Protein AF-A0A667G526-F1 (afdb_monomer_lite)

pLDDT: mean 78.69, std 16.88, range [42.84, 98.19]

Foldseek 3Di:
DPPPDPDDPPDDDDDDDDPVSVVVVVVVVVVVVVVVVVVVVVVVVVVVVVVVVVVVVVVVVVVVVVVVVVVVVVVVVVVVVVCCVVCPPPDQDPVNVVVVVVVVVVVCVVPPPPDPVVVVVVVVVVVVVVVVVVVVVVVVVVVVVVVVVVVVVVPVPD

Radius of gyration: 37.28 Å; chains: 1; bounding box: 82×63×85 Å

Organism: Lynx canadensis (NCBI:txid61383)

InterPro domains:
  IPR024864 Nucleoporin Nup54/Nup57/Nup44 [PTHR13000] (10-117)
  IPR025712 Nucleoporin Nup54, alpha-helical domain [PF13874] (10-117)

Secondary structure (DSSP, 8-state):
--TT-S-TTT-------HHHHHHHHHHHHHHHHHHHHHHHHHHHHHHHHHHHHHHHHHHHHHHHHHHHHHHHHHHHHHHHHHHHHHHTTSPPPHHHHHHHHHHHHHHHHHHSSSSHHHHHHHHHHHHHHHHHHHHHHHHHHHHHHHHHHHHHHTTS--

Sequence (158 aa):
MKINQLDFFRLIPVPMVGFKELLRRLKVQDQMTKQHQTRLDIISEDISELQKNQTTTMAKIAQYKRKLMDLSHRTLQVLIKQEIQRKSGYAIQADEEQLRVQLDTIQCELNAPTQFKVGIYRTIVLEFVSLQKEELCILAFIKYFVLFNQNFFFKVDS

Structure (mmCIF, N/CA/C/O backbone):
data_AF-A0A667G526-F1
#
_entry.id   AF-A0A667G526-F1
#
loop_
_atom_site.group_PDB
_atom_site.id
_atom_site.type_symbol
_atom_site.label_atom_id
_atom_site.label_alt_id
_atom_site.label_comp_id
_atom_site.label_asym_id
_atom_site.label_entity_id
_atom_site.label_seq_id
_atom_site.pdbx_PDB_ins_code
_atom_site.Cartn_x
_atom_site.Cartn_y
_atom_site.Cartn_z
_atom_site.occupancy
_atom_site.B_iso_or_equiv
_atom_site.auth_seq_id
_atom_site.auth_comp_id
_atom_site.auth_asym_id
_atom_site.auth_atom_id
_atom_site.pdbx_PDB_model_num
ATOM 1 N N . MET A 1 1 ? 53.596 1.822 -20.331 1.00 45.41 1 MET A N 1
ATOM 2 C CA . MET A 1 1 ? 52.205 1.920 -19.827 1.00 45.41 1 MET A CA 1
ATOM 3 C C . MET A 1 1 ? 51.398 2.777 -20.794 1.00 45.41 1 MET A C 1
ATOM 5 O O . MET A 1 1 ? 51.901 3.819 -21.190 1.00 45.41 1 MET A O 1
ATOM 9 N N . LYS A 1 2 ? 50.205 2.350 -21.235 1.00 56.19 2 LYS A N 1
ATOM 10 C CA . LYS A 1 2 ? 49.316 3.201 -22.051 1.00 56.19 2 LYS A CA 1
ATOM 11 C C . LYS A 1 2 ? 48.638 4.208 -21.114 1.00 56.19 2 LYS A C 1
ATOM 13 O O . LYS A 1 2 ? 47.724 3.843 -20.389 1.00 56.19 2 LYS A O 1
ATOM 18 N N . ILE A 1 3 ? 49.142 5.442 -21.113 1.00 60.69 3 ILE A N 1
ATOM 19 C CA . ILE A 1 3 ? 48.834 6.512 -20.142 1.00 60.69 3 ILE A CA 1
ATOM 20 C C . ILE A 1 3 ? 47.381 7.039 -20.243 1.00 60.69 3 ILE A C 1
ATOM 22 O O . ILE A 1 3 ? 46.904 7.680 -19.319 1.00 60.69 3 ILE A O 1
ATOM 26 N N . ASN A 1 4 ? 46.630 6.692 -21.295 1.00 64.44 4 ASN A N 1
ATOM 27 C CA . ASN A 1 4 ? 45.294 7.253 -21.569 1.00 64.44 4 ASN A CA 1
ATOM 28 C C . ASN A 1 4 ? 44.130 6.258 -21.375 1.00 64.44 4 ASN A C 1
ATOM 30 O O . ASN A 1 4 ? 43.055 6.446 -21.943 1.00 64.44 4 ASN A O 1
ATOM 34 N N . GLN A 1 5 ? 44.336 5.159 -20.646 1.00 69.06 5 GLN A N 1
ATOM 35 C CA . GLN A 1 5 ? 43.271 4.192 -20.370 1.00 69.06 5 GLN A CA 1
ATOM 36 C C . GLN A 1 5 ? 42.506 4.598 -19.101 1.00 69.06 5 GLN A C 1
ATOM 38 O O . GLN A 1 5 ? 43.080 4.610 -18.019 1.00 69.06 5 GLN A O 1
ATOM 43 N N . LEU A 1 6 ? 41.217 4.928 -19.251 1.00 74.19 6 LEU A N 1
ATOM 44 C CA . LEU A 1 6 ? 40.369 5.439 -18.164 1.00 74.19 6 LEU A CA 1
ATOM 45 C C . LEU A 1 6 ? 39.969 4.359 -17.137 1.00 74.19 6 LEU A C 1
ATOM 47 O O . LEU A 1 6 ? 39.876 4.674 -15.960 1.00 74.19 6 LEU A O 1
ATOM 51 N N . ASP A 1 7 ? 39.809 3.092 -17.554 1.00 75.50 7 ASP A N 1
ATOM 52 C CA . ASP A 1 7 ? 39.455 1.966 -16.670 1.00 75.50 7 ASP A CA 1
ATOM 53 C C . ASP A 1 7 ? 40.276 0.702 -16.984 1.00 75.50 7 ASP A C 1
ATOM 55 O O . ASP A 1 7 ? 40.191 0.142 -18.080 1.00 75.50 7 ASP A O 1
ATOM 59 N N . PHE A 1 8 ? 41.051 0.202 -16.016 1.00 74.06 8 PHE A N 1
ATOM 60 C CA . PHE A 1 8 ? 41.940 -0.962 -16.201 1.00 74.06 8 PHE A CA 1
ATOM 61 C C . PHE A 1 8 ? 41.292 -2.319 -15.894 1.00 74.06 8 PHE A C 1
ATOM 63 O O . PHE A 1 8 ? 41.771 -3.344 -16.366 1.00 74.06 8 PHE A O 1
ATOM 70 N N . PHE A 1 9 ? 40.190 -2.336 -15.139 1.00 76.75 9 PHE A N 1
ATOM 71 C CA . PHE A 1 9 ? 39.522 -3.579 -14.727 1.00 76.75 9 PHE A CA 1
ATOM 72 C C . PHE A 1 9 ? 38.411 -4.031 -15.676 1.00 76.75 9 PHE A C 1
ATOM 74 O O . PHE A 1 9 ? 38.021 -5.194 -15.656 1.00 76.75 9 PHE A O 1
ATOM 81 N N . ARG A 1 10 ? 37.875 -3.115 -16.490 1.00 82.69 10 ARG A N 1
ATOM 82 C CA . ARG A 1 10 ? 36.709 -3.376 -17.354 1.00 82.69 10 ARG A CA 1
ATOM 83 C C . ARG A 1 10 ? 37.015 -3.233 -18.839 1.00 82.69 10 ARG A C 1
ATOM 85 O O . ARG A 1 10 ? 36.216 -3.676 -19.658 1.00 82.69 10 ARG A O 1
ATOM 92 N N . LEU A 1 11 ? 38.145 -2.619 -19.194 1.00 82.69 11 LEU A N 1
ATOM 93 C CA . LEU A 1 11 ? 38.509 -2.336 -20.578 1.00 82.69 11 LEU A CA 1
ATOM 94 C C . LEU A 1 11 ? 39.892 -2.896 -20.899 1.00 82.69 11 LEU A C 1
ATOM 96 O O . LEU A 1 11 ? 40.804 -2.874 -20.076 1.00 82.69 11 LEU A O 1
ATOM 100 N N . ILE A 1 12 ? 40.050 -3.349 -22.139 1.00 84.56 12 ILE A N 1
ATOM 101 C CA . ILE A 1 12 ? 41.342 -3.694 -22.731 1.00 84.56 12 ILE A CA 1
ATOM 102 C C . ILE A 1 12 ? 41.561 -2.842 -23.985 1.00 84.56 12 ILE A C 1
ATOM 104 O O . ILE A 1 12 ? 40.605 -2.551 -24.712 1.00 84.56 12 ILE A O 1
ATOM 108 N N . PRO A 1 13 ? 42.799 -2.406 -24.269 1.00 82.50 13 PRO A N 1
ATOM 109 C CA . PRO A 1 13 ? 43.062 -1.537 -25.404 1.00 82.50 13 PRO A CA 1
ATOM 110 C C . PRO A 1 13 ? 43.006 -2.328 -26.718 1.00 82.50 13 PRO A C 1
ATOM 112 O O . PRO A 1 13 ? 43.927 -3.078 -27.036 1.00 82.50 13 PRO A O 1
ATOM 115 N N . VAL A 1 14 ? 41.958 -2.104 -27.512 1.00 83.44 14 VAL A N 1
ATOM 116 C CA . VAL A 1 14 ? 41.784 -2.715 -28.841 1.00 83.44 14 VAL A CA 1
ATOM 117 C C . VAL A 1 14 ? 42.197 -1.721 -29.938 1.00 83.44 14 VAL A C 1
ATOM 119 O O . VAL A 1 14 ? 41.655 -0.607 -29.964 1.00 83.44 14 VAL A O 1
ATOM 122 N N . PRO A 1 15 ? 43.127 -2.079 -30.848 1.00 84.25 15 PRO A N 1
ATOM 123 C CA . PRO A 1 15 ? 43.578 -1.188 -31.915 1.00 84.25 15 PRO A CA 1
ATOM 124 C C . PRO A 1 15 ? 42.457 -0.887 -32.919 1.00 84.25 15 PRO A C 1
ATOM 126 O O . PRO A 1 15 ? 41.630 -1.742 -33.223 1.00 84.25 15 PRO A O 1
ATOM 129 N N . MET A 1 16 ? 42.448 0.341 -33.438 1.00 85.94 16 MET A N 1
ATOM 130 C CA . MET A 1 16 ? 41.530 0.810 -34.480 1.00 85.94 16 MET A CA 1
ATOM 131 C C . MET A 1 16 ? 42.339 1.230 -35.688 1.00 85.94 16 MET A C 1
ATOM 133 O O . MET A 1 16 ? 43.014 2.255 -35.634 1.00 85.94 16 MET A O 1
ATOM 137 N N . VAL A 1 17 ? 42.288 0.449 -36.763 1.00 90.25 17 VAL A N 1
ATOM 138 C CA . VAL A 1 17 ? 43.052 0.745 -37.978 1.00 90.25 17 VAL A CA 1
ATOM 139 C C . VAL A 1 17 ? 42.087 0.967 -39.138 1.00 90.25 17 VAL A C 1
ATOM 141 O O . VAL A 1 17 ? 41.371 0.059 -39.555 1.00 90.25 17 VAL A O 1
ATOM 144 N N . GLY A 1 18 ? 42.081 2.196 -39.656 1.00 92.12 18 GLY A N 1
ATOM 145 C CA . GLY A 1 18 ? 41.282 2.604 -40.812 1.00 92.12 18 GLY A CA 1
ATOM 146 C C . GLY A 1 18 ? 39.785 2.815 -40.541 1.00 92.12 18 GLY A C 1
ATOM 147 O O . GLY A 1 18 ? 39.240 2.477 -39.489 1.00 92.12 18 GLY A O 1
ATOM 148 N N . PHE A 1 19 ? 39.093 3.373 -41.540 1.00 92.62 19 PHE A N 1
ATOM 149 C CA . PHE A 1 19 ? 37.669 3.726 -41.454 1.00 92.62 19 PHE A CA 1
ATOM 150 C C . PHE A 1 19 ? 36.730 2.517 -41.361 1.00 92.62 19 PHE A C 1
ATOM 152 O O . PHE A 1 19 ? 35.647 2.621 -40.790 1.00 92.62 19 PHE A O 1
ATOM 159 N N . LYS A 1 20 ? 37.142 1.352 -41.878 1.00 91.81 20 LYS A N 1
ATOM 160 C CA . LYS A 1 20 ? 36.343 0.118 -41.822 1.00 91.81 20 LYS A CA 1
ATOM 161 C C . LYS A 1 20 ? 36.101 -0.339 -40.380 1.00 91.81 20 LYS A C 1
ATOM 163 O O . LYS A 1 20 ? 34.975 -0.698 -40.040 1.00 91.81 20 LYS A O 1
ATOM 168 N N . GLU A 1 21 ? 37.126 -0.289 -39.530 1.00 90.56 21 GLU A N 1
ATOM 169 C CA . GLU A 1 21 ? 36.996 -0.685 -38.123 1.00 90.56 21 GLU A CA 1
ATOM 170 C C . GLU A 1 21 ? 36.226 0.370 -37.311 1.00 90.56 21 GLU A C 1
ATOM 172 O O . GLU A 1 21 ? 35.435 0.025 -36.432 1.00 90.56 21 GLU A O 1
ATOM 177 N N . LEU A 1 22 ? 36.357 1.656 -37.669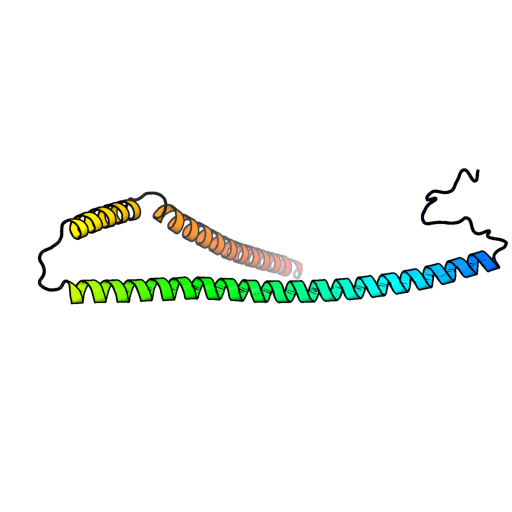 1.00 92.69 22 LEU A N 1
ATOM 178 C CA . LEU A 1 22 ? 35.530 2.731 -37.107 1.00 92.69 22 LEU A CA 1
ATOM 179 C C . LEU A 1 22 ? 34.044 2.530 -37.409 1.00 92.69 22 LEU A C 1
ATOM 181 O O . LEU A 1 22 ? 33.223 2.557 -36.493 1.00 92.69 22 LEU A O 1
ATOM 185 N N . LEU A 1 23 ? 33.707 2.237 -38.667 1.00 93.88 23 LEU A N 1
ATOM 186 C CA . LEU A 1 23 ? 32.338 1.926 -39.070 1.00 93.88 23 LEU A CA 1
ATOM 187 C C . LEU A 1 23 ? 31.804 0.679 -38.349 1.00 93.88 23 LEU A C 1
ATOM 189 O O . LEU A 1 23 ? 30.640 0.647 -37.953 1.00 93.88 23 LEU A O 1
ATOM 193 N N . ARG A 1 24 ? 32.646 -0.342 -38.141 1.00 93.50 24 ARG A N 1
ATOM 194 C CA . ARG A 1 24 ? 32.278 -1.535 -37.365 1.00 93.50 24 ARG A CA 1
ATOM 195 C C . ARG A 1 24 ? 31.935 -1.181 -35.917 1.00 93.50 24 ARG A C 1
ATOM 197 O O . ARG A 1 24 ? 30.896 -1.626 -35.436 1.00 93.50 24 ARG A O 1
ATOM 204 N N . ARG A 1 25 ? 32.752 -0.369 -35.232 1.00 94.19 25 ARG A N 1
ATOM 205 C CA . ARG A 1 25 ? 32.441 0.082 -33.863 1.00 94.19 25 ARG A CA 1
ATOM 206 C C . ARG A 1 25 ? 31.165 0.908 -33.802 1.00 94.19 25 ARG A C 1
ATOM 208 O O . ARG A 1 25 ? 30.375 0.678 -32.897 1.00 94.19 25 ARG A O 1
ATOM 215 N N . LEU A 1 26 ? 30.938 1.796 -34.770 1.00 95.12 26 LEU A N 1
ATOM 216 C CA . LEU A 1 26 ? 29.714 2.594 -34.829 1.00 95.12 26 LEU A CA 1
ATOM 217 C C . LEU A 1 26 ? 28.466 1.702 -34.935 1.00 95.12 26 LEU A C 1
ATOM 219 O O . LEU A 1 26 ? 27.499 1.915 -34.215 1.00 95.12 26 LEU A O 1
ATOM 223 N N . LYS A 1 27 ? 28.508 0.651 -35.767 1.00 95.31 27 LYS A N 1
ATOM 224 C CA . LYS A 1 27 ? 27.410 -0.328 -35.873 1.00 95.31 27 LYS A CA 1
ATOM 225 C C . LYS A 1 27 ? 27.171 -1.091 -34.570 1.00 95.31 27 LYS A C 1
ATOM 227 O O . LYS A 1 27 ? 26.024 -1.290 -34.186 1.00 95.31 27 LYS A O 1
ATOM 232 N N . VAL A 1 28 ? 28.239 -1.509 -33.887 1.00 95.19 28 VAL A N 1
ATOM 233 C CA . VAL A 1 28 ? 28.126 -2.179 -32.581 1.00 95.19 28 VAL A CA 1
ATOM 234 C C . VAL A 1 28 ? 27.545 -1.227 -31.537 1.00 95.19 28 VAL A C 1
ATOM 236 O O . VAL A 1 28 ? 26.671 -1.627 -30.779 1.00 95.19 28 VAL A O 1
ATOM 239 N N . GLN A 1 29 ? 27.977 0.035 -31.515 1.00 96.69 29 GLN A N 1
ATOM 240 C CA . GLN A 1 29 ?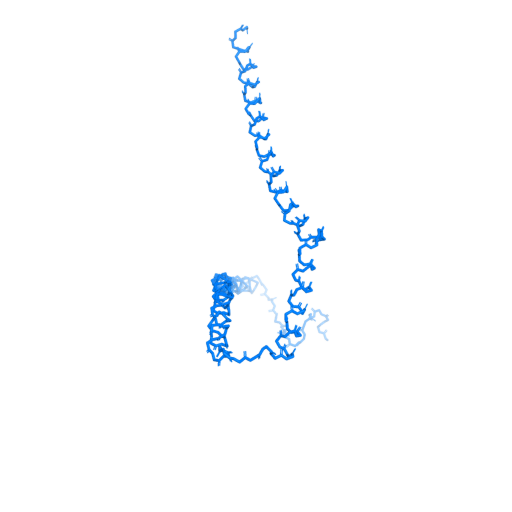 27.425 1.049 -30.616 1.00 96.69 29 GLN A CA 1
ATOM 241 C C . GLN A 1 29 ? 25.937 1.290 -30.882 1.00 96.69 29 GLN A C 1
ATOM 243 O O . GLN A 1 29 ? 25.162 1.265 -29.936 1.00 96.69 29 GLN A O 1
ATOM 248 N N . ASP A 1 30 ? 25.521 1.434 -32.142 1.00 96.94 30 ASP A N 1
ATOM 249 C CA . ASP A 1 30 ? 24.104 1.579 -32.504 1.00 96.94 30 ASP A CA 1
ATOM 250 C C . ASP A 1 30 ? 23.268 0.371 -32.046 1.00 96.94 30 ASP A C 1
ATOM 252 O O . ASP A 1 30 ? 22.205 0.527 -31.445 1.00 96.94 30 ASP A O 1
ATOM 256 N N . GLN A 1 31 ? 23.779 -0.848 -32.247 1.00 97.38 31 GLN A N 1
ATOM 257 C CA . GLN A 1 31 ? 23.125 -2.064 -31.764 1.00 97.38 31 GLN A CA 1
ATOM 258 C C . GLN A 1 31 ? 23.006 -2.088 -30.232 1.00 97.38 31 GLN A C 1
ATOM 260 O O . GLN A 1 31 ? 21.941 -2.417 -29.709 1.00 97.38 31 GLN A O 1
ATOM 265 N N . MET A 1 32 ? 24.073 -1.731 -29.513 1.00 95.56 32 MET A N 1
ATOM 266 C CA . MET A 1 32 ? 24.069 -1.679 -28.048 1.00 95.56 32 MET A CA 1
ATOM 267 C C . MET A 1 32 ? 23.109 -0.607 -27.527 1.00 95.56 32 MET A C 1
ATOM 269 O O . MET A 1 32 ? 22.347 -0.874 -26.602 1.00 95.56 32 MET A O 1
ATOM 273 N N . THR A 1 33 ? 23.075 0.573 -28.147 1.00 97.31 33 THR A N 1
ATOM 274 C CA . THR A 1 33 ? 22.134 1.643 -27.792 1.00 97.31 33 THR A CA 1
ATOM 275 C C . THR A 1 33 ? 20.688 1.195 -27.987 1.00 97.31 33 THR A C 1
ATOM 277 O O . THR A 1 33 ? 19.867 1.417 -27.101 1.00 97.31 33 THR A O 1
ATOM 280 N N . LYS A 1 34 ? 20.375 0.488 -29.080 1.00 97.25 34 LYS A N 1
ATOM 281 C CA . LYS A 1 34 ? 19.038 -0.093 -29.295 1.00 97.25 34 LYS A CA 1
ATOM 282 C C . LYS A 1 34 ? 18.668 -1.101 -28.209 1.00 97.25 34 LYS A C 1
ATOM 284 O O . LYS A 1 34 ? 17.570 -1.035 -27.671 1.00 97.25 34 LYS A O 1
ATOM 289 N N . GLN A 1 35 ? 19.589 -1.994 -27.842 1.00 97.44 35 GLN A N 1
ATOM 290 C CA . GLN A 1 35 ? 19.356 -2.950 -26.754 1.00 97.44 35 GLN A CA 1
ATOM 291 C C . GLN A 1 35 ? 19.145 -2.251 -25.408 1.00 97.44 35 GLN A C 1
ATOM 293 O O . GLN A 1 35 ? 18.251 -2.631 -24.653 1.00 97.44 35 GLN A O 1
ATOM 298 N N . HIS A 1 36 ? 19.943 -1.226 -25.102 1.00 97.81 36 HIS A N 1
ATOM 299 C CA . HIS A 1 36 ? 19.769 -0.434 -23.889 1.00 97.81 36 HIS A CA 1
ATOM 300 C C . HIS A 1 36 ? 18.424 0.292 -23.873 1.00 97.81 36 HIS A C 1
ATOM 302 O O . HIS A 1 36 ? 17.753 0.247 -22.846 1.00 97.81 36 HIS A O 1
ATOM 308 N N . GLN A 1 37 ? 17.987 0.859 -25.001 1.00 97.44 37 GLN A N 1
ATOM 309 C CA . GLN A 1 37 ? 16.669 1.483 -25.110 1.00 97.44 37 GLN A CA 1
ATOM 310 C C . GLN A 1 37 ? 15.551 0.482 -24.810 1.00 97.44 37 GLN A C 1
ATOM 312 O O . GLN A 1 37 ? 14.741 0.734 -23.928 1.00 97.44 37 GLN A O 1
ATOM 317 N N . THR A 1 38 ? 15.573 -0.705 -25.425 1.00 97.56 38 THR A N 1
ATOM 318 C CA . THR A 1 38 ? 14.569 -1.746 -25.145 1.00 97.56 38 THR A CA 1
ATOM 319 C C . THR A 1 38 ? 14.534 -2.142 -23.667 1.00 97.56 38 THR A C 1
ATOM 321 O O . THR A 1 38 ? 13.469 -2.397 -23.113 1.00 97.56 38 THR A O 1
ATOM 324 N N . ARG A 1 39 ? 15.691 -2.197 -22.994 1.00 97.56 39 ARG A N 1
ATOM 325 C CA . ARG A 1 39 ? 15.742 -2.501 -21.555 1.00 97.56 39 ARG A CA 1
ATOM 326 C C . ARG A 1 39 ? 15.155 -1.372 -20.711 1.00 97.56 39 ARG A C 1
ATOM 328 O O . ARG A 1 39 ? 14.488 -1.667 -19.726 1.00 97.56 39 ARG A O 1
ATOM 335 N N . LEU A 1 40 ? 15.386 -0.116 -21.092 1.00 98.12 40 LEU A N 1
ATOM 336 C CA . LEU A 1 40 ? 14.768 1.037 -20.438 1.00 98.12 40 LEU A CA 1
ATOM 337 C C . LEU A 1 40 ? 13.249 1.042 -20.628 1.00 98.12 40 LEU A C 1
ATOM 339 O O . LEU A 1 40 ? 12.538 1.315 -19.667 1.00 98.12 40 LEU A O 1
ATOM 343 N N . ASP A 1 41 ? 12.761 0.674 -21.812 1.00 98.00 41 ASP A N 1
ATOM 344 C CA . ASP A 1 41 ? 11.324 0.598 -22.091 1.00 98.00 41 ASP A CA 1
ATOM 345 C C . ASP A 1 41 ? 10.641 -0.459 -21.205 1.00 98.00 41 ASP A C 1
ATOM 347 O O . ASP A 1 41 ? 9.609 -0.179 -20.602 1.00 98.00 41 ASP A O 1
ATOM 351 N N . ILE A 1 42 ? 11.259 -1.637 -21.037 1.00 97.69 42 ILE A N 1
ATOM 352 C CA . ILE A 1 42 ? 10.763 -2.686 -20.125 1.00 97.69 42 ILE A CA 1
ATOM 353 C C . ILE A 1 42 ? 10.710 -2.173 -18.680 1.00 97.69 42 ILE A C 1
ATOM 355 O O . ILE A 1 42 ? 9.691 -2.308 -18.014 1.00 97.69 42 ILE A O 1
ATOM 359 N N . ILE A 1 43 ? 11.789 -1.542 -18.202 1.00 98.19 43 ILE A N 1
ATOM 360 C CA . ILE A 1 43 ? 11.831 -0.986 -16.840 1.00 98.19 43 ILE A CA 1
ATOM 361 C C . ILE A 1 43 ? 10.754 0.093 -16.660 1.00 98.19 43 ILE A C 1
ATOM 363 O O . ILE A 1 43 ? 10.142 0.186 -15.599 1.00 98.19 43 ILE A O 1
ATOM 367 N N . SER A 1 44 ? 10.515 0.913 -17.683 1.00 98.19 44 SER A N 1
ATOM 368 C CA . SER A 1 44 ? 9.476 1.942 -17.654 1.00 98.19 44 SER A CA 1
ATOM 369 C C . SER A 1 44 ? 8.072 1.337 -17.564 1.00 98.19 44 SER A C 1
ATOM 371 O O . SER A 1 44 ? 7.228 1.865 -16.835 1.00 98.19 44 SER A O 1
ATOM 373 N N . GLU A 1 45 ? 7.819 0.234 -18.268 1.00 98.19 45 GLU A N 1
ATOM 374 C CA . GLU A 1 45 ? 6.554 -0.502 -18.180 1.00 98.19 45 GLU A CA 1
ATOM 375 C C . GLU A 1 45 ? 6.359 -1.092 -16.776 1.00 98.19 45 GLU A C 1
ATOM 377 O O . GLU A 1 45 ? 5.331 -0.842 -16.146 1.00 98.19 45 GLU A O 1
ATOM 382 N N . ASP A 1 46 ? 7.383 -1.754 -16.226 1.00 98.19 46 ASP A N 1
ATOM 383 C CA . ASP A 1 46 ? 7.345 -2.324 -14.872 1.00 98.19 46 ASP A CA 1
ATOM 384 C C . ASP A 1 46 ? 7.064 -1.244 -13.810 1.00 98.19 46 ASP A C 1
ATOM 386 O O . ASP A 1 46 ? 6.269 -1.443 -12.886 1.00 98.19 46 ASP A O 1
ATOM 390 N N . ILE A 1 47 ? 7.686 -0.064 -13.940 1.00 98.06 47 ILE A N 1
ATOM 391 C CA . ILE A 1 47 ? 7.426 1.083 -13.055 1.00 98.06 47 ILE A CA 1
ATOM 392 C C . ILE A 1 47 ? 5.972 1.551 -13.184 1.00 98.06 47 ILE A C 1
ATOM 394 O O . ILE A 1 47 ? 5.333 1.845 -12.170 1.00 98.06 47 ILE A O 1
ATOM 398 N N . SER A 1 48 ? 5.437 1.612 -14.402 1.00 97.75 48 SER A N 1
ATOM 399 C CA . SER A 1 48 ? 4.056 2.041 -14.655 1.00 97.75 48 SER A CA 1
ATOM 400 C C . SER A 1 48 ? 3.048 1.061 -14.045 1.00 97.75 48 SER A C 1
ATOM 402 O O . SER A 1 48 ? 2.084 1.473 -13.388 1.00 97.75 48 SER A O 1
ATOM 404 N N . GLU A 1 49 ? 3.299 -0.242 -14.176 1.00 97.94 49 GLU A N 1
ATOM 405 C CA . GLU A 1 49 ? 2.489 -1.278 -13.539 1.00 97.94 49 GLU A CA 1
ATOM 406 C C . GLU A 1 49 ? 2.561 -1.184 -12.006 1.00 97.94 49 GLU A C 1
ATOM 408 O O . GLU A 1 49 ? 1.530 -1.206 -11.320 1.00 97.94 49 GLU A O 1
ATOM 413 N N . LEU A 1 50 ? 3.764 -1.006 -11.453 1.00 98.12 50 LEU A N 1
ATOM 414 C CA . LEU A 1 50 ? 3.968 -0.851 -10.016 1.00 98.12 50 LEU A CA 1
ATOM 415 C C . LEU A 1 50 ? 3.202 0.360 -9.464 1.00 98.12 50 LEU A C 1
ATOM 417 O O . LEU A 1 50 ? 2.534 0.249 -8.433 1.00 98.12 50 LEU A O 1
ATOM 421 N N . GLN A 1 51 ? 3.235 1.497 -10.162 1.00 97.69 51 GLN A N 1
ATOM 422 C CA . GLN A 1 51 ? 2.492 2.700 -9.779 1.00 97.69 51 GLN A CA 1
ATOM 423 C C . GLN A 1 51 ? 0.977 2.453 -9.762 1.00 97.69 51 GLN A C 1
ATOM 425 O O . GLN A 1 51 ? 0.302 2.795 -8.787 1.00 97.69 51 GLN A O 1
ATOM 430 N N . LYS A 1 52 ? 0.434 1.781 -10.784 1.00 97.12 52 LYS A N 1
ATOM 431 C CA . LYS A 1 52 ? -0.989 1.399 -10.832 1.00 97.12 52 LYS A CA 1
ATOM 432 C C . LYS A 1 52 ? -1.379 0.487 -9.661 1.00 97.12 52 LYS A C 1
ATOM 434 O O . LYS A 1 52 ? -2.426 0.674 -9.021 1.00 97.12 52 LYS A O 1
ATOM 439 N N . ASN A 1 53 ? -0.530 -0.488 -9.350 1.00 97.75 53 ASN A N 1
ATOM 440 C CA . ASN A 1 53 ? -0.731 -1.409 -8.234 1.00 97.75 53 ASN A CA 1
ATOM 441 C C . ASN A 1 53 ? -0.657 -0.687 -6.881 1.00 97.75 53 ASN A C 1
ATOM 443 O O . ASN A 1 53 ? -1.453 -0.976 -5.978 1.00 97.75 53 ASN A O 1
ATOM 447 N N . GLN A 1 54 ? 0.230 0.300 -6.750 1.00 97.56 54 GLN A N 1
ATOM 448 C CA . GLN A 1 54 ? 0.333 1.146 -5.566 1.00 97.56 54 GLN A CA 1
ATOM 449 C C . GLN A 1 54 ? -0.957 1.937 -5.335 1.00 97.56 54 GLN A C 1
ATOM 451 O O . GLN A 1 54 ? -1.507 1.876 -4.233 1.00 97.56 54 GLN A O 1
ATOM 456 N N . THR A 1 55 ? -1.499 2.610 -6.355 1.00 95.50 55 THR A N 1
ATOM 457 C CA . THR A 1 55 ? -2.764 3.356 -6.233 1.00 95.50 55 THR A CA 1
ATOM 458 C C . THR A 1 55 ? -3.910 2.447 -5.783 1.00 95.50 55 THR A C 1
ATOM 460 O O . THR A 1 55 ? -4.657 2.779 -4.859 1.00 95.50 55 THR A O 1
ATOM 463 N N . THR A 1 56 ? -4.008 1.253 -6.373 1.00 96.88 56 THR A N 1
ATOM 464 C CA . THR A 1 56 ? -5.020 0.252 -6.001 1.00 96.88 56 THR A CA 1
ATOM 465 C C . THR A 1 56 ? -4.859 -0.202 -4.548 1.00 96.88 56 THR A C 1
ATOM 467 O O . THR A 1 56 ? -5.833 -0.301 -3.797 1.00 96.88 56 THR A O 1
ATOM 470 N N . THR A 1 57 ? -3.623 -0.458 -4.121 1.00 96.94 57 THR A N 1
ATOM 471 C CA . THR A 1 57 ? -3.316 -0.886 -2.752 1.00 96.94 57 THR A CA 1
ATOM 472 C C . THR A 1 57 ? -3.621 0.216 -1.741 1.00 96.94 57 THR A C 1
ATOM 474 O O . THR A 1 57 ? -4.209 -0.058 -0.696 1.00 96.94 57 THR A O 1
ATOM 477 N N . MET A 1 58 ? -3.323 1.475 -2.064 1.00 97.50 58 MET A N 1
ATOM 478 C CA . MET A 1 58 ? -3.666 2.621 -1.219 1.00 97.50 58 MET A CA 1
ATOM 479 C C . MET A 1 58 ? -5.179 2.757 -1.016 1.00 97.50 58 MET A C 1
ATOM 481 O O . MET A 1 58 ? -5.630 2.966 0.114 1.00 97.50 58 MET A O 1
ATOM 485 N N . ALA A 1 59 ? -5.975 2.569 -2.073 1.00 96.56 59 ALA A N 1
ATOM 486 C CA . ALA A 1 59 ? -7.433 2.570 -1.967 1.00 96.56 59 ALA A CA 1
ATOM 487 C C . ALA A 1 59 ? -7.942 1.447 -1.044 1.00 96.56 59 ALA A C 1
ATOM 489 O O . ALA A 1 59 ? -8.779 1.694 -0.169 1.00 96.56 59 ALA A O 1
ATOM 490 N N . LYS A 1 60 ? -7.382 0.233 -1.169 1.00 97.88 60 LYS A N 1
ATOM 491 C CA . LYS A 1 60 ? -7.699 -0.901 -0.283 1.00 97.88 60 LYS A CA 1
ATOM 492 C C . LYS A 1 60 ? -7.330 -0.615 1.173 1.00 97.88 60 LYS A C 1
ATOM 494 O O . LYS A 1 60 ? -8.133 -0.875 2.064 1.00 97.88 60 LYS A O 1
ATOM 499 N N . ILE A 1 61 ? -6.164 -0.021 1.433 1.00 98.00 61 ILE A N 1
ATOM 500 C CA . ILE A 1 61 ? -5.755 0.377 2.790 1.00 98.00 61 ILE A CA 1
ATOM 501 C C . ILE A 1 61 ? -6.767 1.356 3.393 1.00 98.00 61 ILE A C 1
ATOM 503 O O . ILE A 1 61 ? -7.188 1.180 4.537 1.00 98.00 61 ILE A O 1
ATOM 507 N N . ALA A 1 62 ? -7.193 2.370 2.636 1.00 96.25 62 ALA A N 1
ATOM 508 C CA . ALA A 1 62 ? -8.188 3.328 3.110 1.00 96.25 62 ALA A CA 1
ATOM 509 C C . ALA A 1 62 ? -9.533 2.649 3.425 1.00 96.25 62 ALA A C 1
ATOM 511 O O . ALA A 1 62 ? -10.149 2.941 4.452 1.00 96.25 62 ALA A O 1
ATOM 512 N N . GLN A 1 63 ? -9.968 1.706 2.585 1.00 97.69 63 GLN A N 1
ATOM 513 C CA . GLN A 1 63 ? -11.170 0.910 2.831 1.00 97.69 63 GLN A CA 1
ATOM 514 C C . GLN A 1 63 ? -11.047 0.065 4.107 1.00 97.69 63 GLN A C 1
ATOM 516 O O . GLN A 1 63 ? -11.961 0.078 4.932 1.00 97.69 63 GLN A O 1
ATOM 521 N N . TYR A 1 64 ? -9.920 -0.624 4.308 1.00 97.88 64 TYR A N 1
ATOM 522 C CA . TYR A 1 64 ? -9.696 -1.438 5.503 1.00 97.88 64 TYR A CA 1
ATOM 523 C C . TYR A 1 64 ? -9.639 -0.601 6.778 1.00 97.88 64 TYR A C 1
ATOM 525 O O . TYR A 1 64 ? -10.224 -1.002 7.780 1.00 97.88 64 TYR A O 1
ATOM 533 N N . LYS A 1 65 ? -9.036 0.593 6.742 1.00 97.50 65 LYS A N 1
ATOM 534 C CA . LYS A 1 65 ? -9.057 1.524 7.881 1.00 97.50 65 LYS A CA 1
ATOM 535 C C . LYS A 1 65 ? -10.483 1.937 8.254 1.00 97.50 65 LYS A C 1
ATOM 537 O O . LYS A 1 65 ? -10.847 1.864 9.424 1.00 97.50 65 LYS A O 1
ATOM 542 N N . ARG A 1 66 ? -11.317 2.293 7.267 1.00 96.44 66 ARG A N 1
ATOM 543 C CA . ARG A 1 66 ? -12.739 2.606 7.509 1.00 96.44 66 ARG A CA 1
ATOM 544 C C . ARG A 1 66 ? -13.484 1.408 8.094 1.00 96.44 66 ARG A C 1
ATOM 546 O O . ARG A 1 66 ? -14.230 1.560 9.057 1.00 96.44 66 ARG A O 1
ATOM 553 N N . LYS A 1 67 ? -13.260 0.209 7.544 1.00 97.62 67 LYS A N 1
ATOM 554 C C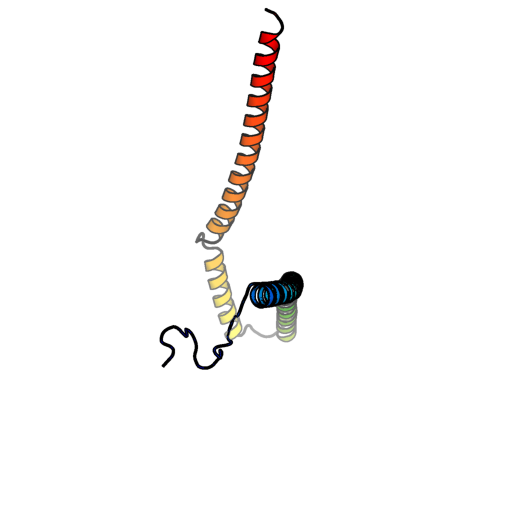A . LYS A 1 67 ? -13.928 -1.003 8.026 1.00 97.62 67 LYS A CA 1
ATOM 555 C C . LYS A 1 67 ? -13.499 -1.378 9.444 1.00 97.62 67 LYS A C 1
ATOM 557 O O . LYS A 1 67 ? -14.335 -1.806 10.230 1.00 97.62 67 LYS A O 1
ATOM 562 N N . LEU A 1 68 ? -12.226 -1.186 9.777 1.00 97.19 68 LEU A N 1
ATOM 563 C CA . LEU A 1 68 ? -11.705 -1.405 11.121 1.00 97.19 68 LEU A CA 1
ATOM 564 C C . LEU A 1 68 ? -12.376 -0.476 12.138 1.00 97.19 68 LEU A C 1
ATOM 566 O O . LEU A 1 68 ? -12.779 -0.943 13.198 1.00 97.19 68 LEU A O 1
ATOM 570 N N . MET A 1 69 ? -12.551 0.809 11.810 1.00 96.25 69 MET A N 1
ATOM 571 C CA . MET A 1 69 ? -13.258 1.756 12.682 1.00 96.25 69 MET A CA 1
ATOM 572 C C . MET A 1 69 ? -14.726 1.359 12.898 1.00 96.25 69 MET A C 1
ATOM 574 O O . MET A 1 69 ? -15.184 1.343 14.038 1.00 96.25 69 MET A O 1
ATOM 578 N N . ASP A 1 70 ? -15.438 0.975 11.831 1.00 95.88 70 ASP A N 1
ATOM 579 C CA . ASP A 1 70 ? -16.818 0.463 11.909 1.00 95.88 70 ASP A CA 1
ATOM 580 C C . ASP A 1 70 ? -16.917 -0.776 12.811 1.00 95.88 70 ASP A C 1
ATOM 582 O O . ASP A 1 70 ? -17.735 -0.835 13.729 1.00 95.88 70 ASP A O 1
ATOM 586 N N . LEU A 1 71 ? -16.047 -1.764 12.591 1.00 96.50 71 LEU A N 1
ATOM 587 C CA . LEU A 1 71 ? -16.036 -2.992 13.383 1.00 96.50 71 LEU A CA 1
ATOM 588 C C . LEU A 1 71 ? -15.645 -2.738 14.841 1.00 96.50 71 LEU A C 1
ATOM 590 O O . LEU A 1 71 ? -16.260 -3.323 15.730 1.00 96.50 71 LEU A O 1
ATOM 594 N N . SER A 1 72 ? -14.678 -1.855 15.094 1.00 95.38 72 SER A N 1
ATOM 595 C CA . SER A 1 72 ? -14.277 -1.451 16.446 1.00 95.38 72 SER A CA 1
ATOM 596 C C . SER A 1 72 ? -15.453 -0.823 17.193 1.00 95.38 72 SER A C 1
ATOM 598 O O . SER A 1 72 ? -15.805 -1.270 18.285 1.00 95.38 72 SER A O 1
ATOM 600 N N . HIS A 1 73 ? -16.154 0.121 16.555 1.00 92.88 73 HIS A N 1
ATOM 601 C CA . HIS A 1 73 ? -17.343 0.741 17.132 1.00 92.88 73 HIS A CA 1
ATOM 602 C C . HIS A 1 73 ? -18.449 -0.284 17.415 1.00 92.88 73 HIS A C 1
ATOM 604 O O . HIS A 1 73 ? -18.997 -0.322 18.513 1.00 92.88 73 HIS A O 1
ATOM 610 N N . ARG A 1 74 ? -18.754 -1.167 16.457 1.00 95.06 74 ARG A N 1
ATOM 611 C CA . ARG A 1 74 ? -19.763 -2.224 16.636 1.00 95.06 74 ARG A CA 1
ATOM 612 C C . ARG A 1 74 ? -19.401 -3.192 17.758 1.00 95.06 74 ARG A C 1
ATOM 614 O O . ARG A 1 74 ? -20.277 -3.587 18.520 1.00 95.06 74 ARG A O 1
ATOM 621 N N . THR A 1 75 ? -18.129 -3.561 17.864 1.00 95.06 75 THR A N 1
ATOM 622 C CA . THR A 1 75 ? -17.633 -4.440 18.930 1.00 95.06 75 THR A CA 1
ATOM 623 C C . THR A 1 75 ? -17.806 -3.773 20.288 1.00 95.06 75 THR A C 1
ATOM 625 O O . THR A 1 75 ? -18.366 -4.383 21.194 1.00 95.06 75 THR A O 1
ATOM 628 N N . LEU A 1 76 ? -17.431 -2.497 20.406 1.00 89.62 76 LEU A N 1
ATOM 629 C CA . LEU A 1 76 ? -17.640 -1.719 21.624 1.00 89.62 76 LEU A CA 1
ATOM 630 C C . LEU A 1 76 ? -19.127 -1.649 22.012 1.00 89.62 76 LEU A C 1
ATOM 632 O O . LEU A 1 76 ? -19.465 -1.880 23.167 1.00 89.62 76 LEU A O 1
ATOM 636 N N . GLN A 1 77 ? -20.027 -1.412 21.052 1.00 89.81 77 GLN A N 1
ATOM 637 C CA . GLN A 1 77 ? -21.476 -1.399 21.298 1.00 89.81 77 GLN A CA 1
ATOM 638 C C . GLN A 1 77 ? -21.996 -2.738 21.838 1.00 89.81 77 GLN A C 1
ATOM 640 O O . GLN A 1 77 ? -22.846 -2.762 22.728 1.00 89.81 77 GLN A O 1
ATOM 645 N N . VAL A 1 78 ? -21.501 -3.859 21.305 1.00 92.31 78 VAL A N 1
ATOM 646 C CA . VAL A 1 78 ? -21.865 -5.196 21.796 1.00 92.31 78 VAL A CA 1
ATOM 647 C C . VAL A 1 78 ? -21.349 -5.407 23.218 1.00 92.31 78 VAL A C 1
ATOM 649 O O . VAL A 1 78 ? -22.120 -5.848 24.066 1.00 92.31 78 VAL A O 1
ATOM 652 N N . LEU A 1 79 ? -20.097 -5.032 23.500 1.00 80.38 79 LEU A N 1
ATOM 653 C CA . LEU A 1 79 ? -19.510 -5.131 24.839 1.00 80.38 79 LEU A CA 1
ATOM 654 C C . LEU A 1 79 ? -20.287 -4.302 25.869 1.00 80.38 79 LEU A C 1
ATOM 656 O O . LEU A 1 79 ? -20.614 -4.817 26.932 1.00 80.38 79 LEU A O 1
ATOM 660 N N . ILE A 1 80 ? -20.653 -3.059 25.536 1.00 81.00 80 ILE A N 1
ATOM 661 C CA . ILE A 1 80 ? -21.464 -2.195 26.409 1.00 81.00 80 ILE A CA 1
ATOM 662 C C . ILE A 1 80 ? -22.808 -2.860 26.721 1.00 81.00 80 ILE A C 1
ATOM 664 O O . ILE A 1 80 ? -23.186 -2.981 27.885 1.00 81.00 80 ILE A O 1
ATOM 668 N N . LYS A 1 81 ? -23.527 -3.335 25.695 1.00 82.44 81 LYS A N 1
ATOM 669 C CA . LYS A 1 81 ? -24.818 -4.016 25.883 1.00 82.44 81 LYS A CA 1
ATOM 670 C C . LYS A 1 81 ? -24.680 -5.261 26.756 1.00 82.44 81 LYS A C 1
ATOM 672 O O . LYS A 1 81 ? -25.524 -5.491 27.617 1.00 82.44 81 LYS A O 1
ATOM 677 N N . GLN A 1 82 ? -23.622 -6.040 26.547 1.00 85.50 82 GLN A N 1
ATOM 678 C CA . GLN A 1 82 ? -23.352 -7.246 27.318 1.00 85.50 82 GLN A CA 1
ATOM 679 C C . GLN A 1 82 ? -23.022 -6.933 28.784 1.00 85.50 82 GLN A C 1
ATOM 681 O O . GLN A 1 82 ? -23.538 -7.611 29.669 1.00 85.50 82 GLN A O 1
ATOM 686 N N . GLU A 1 83 ? -22.208 -5.909 29.058 1.00 75.19 83 GLU A N 1
ATOM 687 C CA . GLU A 1 83 ? -21.905 -5.472 30.427 1.00 75.19 83 GLU A CA 1
ATOM 688 C C . GLU A 1 83 ? -23.162 -4.988 31.156 1.00 75.19 83 GLU A C 1
ATOM 690 O O . GLU A 1 83 ? -23.421 -5.441 32.269 1.00 75.19 83 GLU A O 1
ATOM 695 N N . ILE A 1 84 ? -23.996 -4.162 30.510 1.00 78.69 84 ILE A N 1
ATOM 696 C CA . ILE A 1 84 ? -25.263 -3.687 31.091 1.00 78.69 84 ILE A CA 1
ATOM 697 C C . ILE A 1 84 ? -26.192 -4.863 31.407 1.00 78.69 84 ILE A C 1
ATOM 699 O O . ILE A 1 84 ? -26.753 -4.931 32.498 1.00 78.69 84 ILE A O 1
ATOM 703 N N . GLN A 1 85 ? -26.353 -5.807 30.474 1.00 78.50 85 GLN A N 1
ATOM 704 C CA . GLN A 1 85 ? -27.207 -6.978 30.687 1.00 78.50 85 GLN A CA 1
ATOM 705 C C . GLN A 1 85 ? -26.696 -7.861 31.828 1.00 78.50 85 GLN A C 1
ATOM 707 O O . GLN A 1 85 ? -27.490 -8.312 32.650 1.00 78.50 85 GLN A O 1
ATOM 712 N N . ARG A 1 86 ? -25.380 -8.094 31.904 1.00 82.81 86 ARG A N 1
ATOM 713 C CA . ARG A 1 86 ? -24.775 -8.961 32.924 1.00 82.81 86 ARG A CA 1
ATOM 714 C C . ARG A 1 86 ? -24.773 -8.322 34.313 1.00 82.81 86 ARG A C 1
ATOM 716 O O . ARG A 1 86 ? -24.904 -9.042 35.297 1.00 82.81 86 ARG A O 1
ATOM 723 N N . LYS A 1 87 ? -24.614 -6.997 34.396 1.00 76.19 87 LYS A N 1
ATOM 724 C CA . LYS A 1 87 ? -24.583 -6.239 35.658 1.00 76.19 87 LYS A CA 1
ATOM 725 C C . LYS A 1 87 ? -25.938 -5.640 36.054 1.00 76.19 87 LYS A C 1
ATOM 727 O O . LYS A 1 87 ? -26.033 -4.966 37.078 1.00 76.19 87 LYS A O 1
ATOM 732 N N . SER A 1 88 ? -26.999 -5.908 35.295 1.00 72.44 88 SER A N 1
ATOM 733 C CA . SER A 1 88 ? -28.351 -5.475 35.648 1.00 72.44 88 SER A CA 1
ATOM 734 C C . SER A 1 88 ? -28.764 -6.053 37.006 1.00 72.44 88 SER A C 1
ATOM 736 O O . SER A 1 88 ? -28.692 -7.261 37.219 1.00 72.44 88 SER A O 1
ATOM 738 N N . GLY A 1 89 ? -29.168 -5.188 37.938 1.00 71.19 89 GLY A N 1
ATOM 739 C CA . GLY A 1 89 ? -29.572 -5.582 39.293 1.00 71.19 89 GLY A CA 1
ATOM 740 C C . GLY A 1 89 ? -28.436 -5.666 40.320 1.00 71.19 89 GLY A C 1
ATOM 741 O O . GLY A 1 89 ? -28.716 -5.897 41.494 1.00 71.19 89 GLY A O 1
ATOM 742 N N . TYR A 1 90 ? -27.181 -5.435 39.923 1.00 71.56 90 TYR A N 1
ATOM 743 C CA . TYR A 1 90 ? -26.079 -5.225 40.865 1.00 71.56 90 TYR A CA 1
ATOM 744 C C . TYR A 1 90 ? -25.994 -3.749 41.277 1.00 71.56 90 TYR A C 1
ATOM 746 O O . TYR A 1 90 ? -26.369 -2.855 40.519 1.00 71.56 90 TYR A O 1
ATOM 754 N N . ALA A 1 91 ? -25.500 -3.484 42.490 1.00 75.06 91 ALA A N 1
ATOM 755 C CA . ALA A 1 91 ? -25.190 -2.123 42.919 1.00 75.06 91 ALA A CA 1
ATOM 756 C C . ALA A 1 91 ?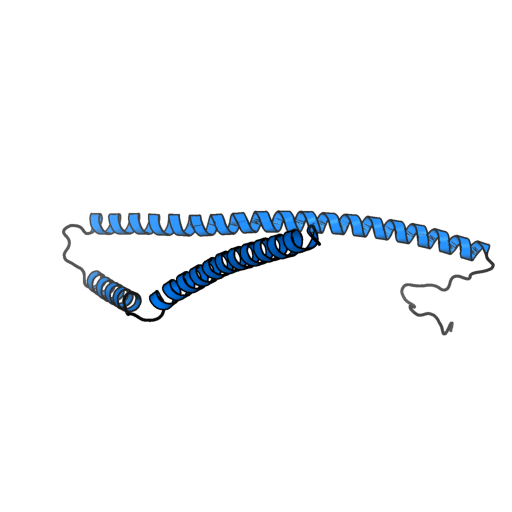 -24.016 -1.554 42.102 1.00 75.06 91 ALA A C 1
ATOM 758 O O . ALA A 1 91 ? -23.110 -2.301 41.722 1.00 75.06 91 ALA A O 1
ATOM 759 N N . ILE A 1 92 ? -24.028 -0.236 41.871 1.00 75.75 92 ILE A N 1
ATOM 760 C CA . ILE A 1 92 ? -22.960 0.477 41.155 1.00 75.75 92 ILE A CA 1
ATOM 761 C C . ILE A 1 92 ? -21.630 0.224 41.869 1.00 75.75 92 ILE A C 1
ATOM 763 O O . ILE A 1 92 ? -21.504 0.430 43.079 1.00 75.75 92 ILE A O 1
ATOM 767 N N . GLN A 1 93 ? -20.647 -0.259 41.112 1.00 77.31 93 GLN A N 1
ATOM 768 C CA . GLN A 1 93 ? -19.320 -0.590 41.627 1.00 77.31 93 GLN A CA 1
ATOM 769 C C . GLN A 1 93 ? -18.425 0.657 41.638 1.00 77.31 93 GLN A C 1
ATOM 771 O O . GLN A 1 93 ? -18.584 1.549 40.808 1.00 77.31 93 GLN A O 1
ATOM 776 N N . ALA A 1 94 ? -17.442 0.705 42.541 1.00 81.00 94 ALA A N 1
ATOM 777 C CA . ALA A 1 94 ? -16.499 1.827 42.621 1.00 81.00 94 ALA A CA 1
ATOM 778 C C . ALA A 1 94 ? -15.748 2.065 41.294 1.00 81.00 94 ALA A C 1
ATOM 780 O O . ALA A 1 94 ? -15.587 3.208 40.872 1.00 81.00 94 ALA A O 1
ATOM 781 N N . ASP A 1 95 ? -15.374 0.988 40.597 1.00 76.00 95 ASP A N 1
ATOM 782 C CA . ASP A 1 95 ? -14.703 1.056 39.293 1.00 76.00 95 ASP A CA 1
ATOM 783 C C . ASP A 1 95 ? -15.592 1.683 38.203 1.00 76.00 95 ASP A C 1
ATOM 785 O O . ASP A 1 95 ? -15.101 2.368 37.308 1.00 76.00 95 ASP A O 1
ATOM 789 N N . GLU A 1 96 ? -16.910 1.468 38.270 1.00 70.50 96 GLU A N 1
ATOM 790 C CA . GLU A 1 96 ? -17.875 2.038 37.323 1.00 70.50 96 GLU A CA 1
ATOM 791 C C . GLU A 1 96 ? -18.026 3.547 37.530 1.00 70.50 96 GLU A C 1
ATOM 793 O O . GLU A 1 96 ? -18.017 4.309 36.562 1.00 70.50 96 GLU A O 1
ATOM 798 N N . GLU A 1 97 ? -18.074 3.990 38.787 1.00 79.00 97 GLU A N 1
ATOM 799 C CA . GLU A 1 97 ? -18.095 5.417 39.113 1.00 79.00 97 GLU A CA 1
ATOM 800 C C . GLU A 1 97 ? -16.777 6.097 38.709 1.00 79.00 97 GLU A C 1
ATOM 802 O O . GLU A 1 97 ? -16.787 7.188 38.140 1.00 79.00 97 GLU A O 1
ATOM 807 N N . GLN A 1 98 ? -15.634 5.431 38.896 1.00 84.88 98 GLN A N 1
ATOM 808 C CA . GLN A 1 98 ? -14.348 5.943 38.421 1.00 84.88 98 GLN A CA 1
ATOM 809 C C . GLN A 1 98 ? -14.317 6.096 36.890 1.00 84.88 98 GLN A C 1
ATOM 811 O O . GLN A 1 98 ? -13.864 7.126 36.383 1.00 84.88 98 GLN A O 1
ATOM 816 N N . LEU A 1 99 ? -14.812 5.102 36.145 1.00 76.75 99 LEU A N 1
ATOM 817 C CA . LEU A 1 99 ? -14.915 5.169 34.682 1.00 76.75 99 LEU A CA 1
ATOM 818 C C . LEU A 1 99 ? -15.850 6.294 34.225 1.00 76.75 99 LEU A C 1
ATOM 820 O O . LEU A 1 99 ? -15.539 7.000 33.265 1.00 76.75 99 LEU A O 1
ATOM 824 N N . ARG A 1 100 ? -16.967 6.501 34.926 1.00 81.06 100 ARG A N 1
ATOM 825 C CA . ARG A 1 100 ? -17.894 7.604 34.660 1.00 81.06 100 ARG A CA 1
ATOM 826 C C . ARG A 1 100 ? -17.214 8.963 34.817 1.00 81.06 100 ARG A C 1
ATOM 828 O O . ARG A 1 100 ? -17.298 9.778 33.906 1.00 81.06 100 ARG A O 1
ATOM 835 N N . VAL A 1 101 ? -16.486 9.183 35.913 1.00 84.31 101 VAL A N 1
ATOM 836 C CA . VAL A 1 101 ? -15.756 10.443 36.150 1.00 84.31 101 VAL A CA 1
ATOM 837 C C . VAL A 1 101 ? -14.720 10.712 35.051 1.00 84.31 101 VAL A C 1
ATOM 839 O O . VAL A 1 101 ? -14.576 11.848 34.593 1.00 84.31 101 VAL A O 1
ATOM 842 N N . GLN A 1 102 ? -14.018 9.676 34.577 1.00 86.62 102 GLN A N 1
ATOM 843 C CA . GLN A 1 102 ? -13.072 9.803 33.461 1.00 86.62 102 GLN A CA 1
ATOM 844 C C . GLN A 1 102 ? -13.775 10.192 32.154 1.00 86.62 102 GLN A C 1
ATOM 846 O O . GLN A 1 102 ? -13.308 11.086 31.447 1.00 86.62 102 GLN A O 1
ATOM 851 N N . LEU A 1 103 ? -14.906 9.553 31.844 1.00 76.75 103 LEU A N 1
ATOM 852 C CA . LEU A 1 103 ? -15.704 9.877 30.661 1.00 76.75 103 LEU A CA 1
ATOM 853 C C . LEU A 1 103 ? -16.270 11.297 30.726 1.00 76.75 103 LEU A C 1
ATOM 855 O O . LEU A 1 103 ? -16.193 12.016 29.732 1.00 76.75 103 LEU A O 1
ATOM 859 N N . ASP A 1 104 ? -16.767 11.725 31.886 1.00 82.38 104 ASP A N 1
ATOM 860 C CA . ASP A 1 104 ? -17.277 13.081 32.097 1.00 82.38 104 ASP A CA 1
ATOM 861 C C . ASP A 1 104 ? -16.168 14.128 31.939 1.00 82.38 104 ASP A C 1
ATOM 863 O O . ASP A 1 104 ? -16.391 15.172 31.325 1.00 82.38 104 ASP A O 1
ATOM 867 N N . THR A 1 105 ? -14.949 13.833 32.402 1.00 87.00 105 THR A N 1
ATOM 868 C CA . THR A 1 105 ? -13.775 14.700 32.200 1.00 87.00 105 THR A CA 1
ATOM 869 C C . THR A 1 105 ? -13.461 14.862 30.712 1.00 87.00 105 THR A C 1
ATOM 871 O O . THR A 1 105 ? -13.410 15.986 30.214 1.00 87.00 105 THR A O 1
ATOM 874 N N . ILE A 1 106 ? -13.347 13.753 29.972 1.00 80.69 106 ILE A N 1
ATOM 875 C CA . ILE A 1 106 ? -13.083 13.770 28.523 1.00 80.69 106 ILE A CA 1
ATOM 876 C C . ILE A 1 106 ? -14.205 14.504 27.777 1.00 80.69 106 ILE A C 1
ATOM 878 O O . ILE A 1 106 ? -13.954 15.304 26.876 1.00 80.69 106 ILE A O 1
ATOM 882 N N . GLN A 1 107 ? -15.458 14.265 28.160 1.00 77.31 107 GLN A N 1
ATOM 883 C CA . GLN A 1 107 ? -16.618 14.916 27.562 1.00 77.31 107 GLN A CA 1
ATOM 884 C C . GLN A 1 107 ? -16.614 16.426 27.835 1.00 77.31 107 GLN A C 1
ATOM 886 O O . GLN A 1 107 ? -16.949 17.210 26.946 1.00 77.31 107 GLN A O 1
ATOM 891 N N . CYS A 1 108 ? -16.216 16.859 29.031 1.00 80.81 108 CYS A N 1
ATOM 892 C CA . CYS A 1 108 ? -16.053 18.273 29.357 1.00 80.81 108 CYS A CA 1
ATOM 893 C C . CYS A 1 108 ? -14.922 18.916 28.545 1.00 80.81 108 CYS A C 1
ATOM 895 O O . CYS A 1 108 ? -15.119 20.001 28.005 1.00 80.81 108 CYS A O 1
ATOM 897 N N . GLU A 1 109 ? -13.780 18.243 28.390 1.00 79.94 109 GLU A N 1
ATOM 898 C CA . GLU A 1 109 ? -12.656 18.712 27.567 1.00 79.94 109 GLU A CA 1
ATOM 899 C C . GLU A 1 109 ? -13.026 18.844 26.082 1.00 79.94 109 GLU A C 1
ATOM 901 O O . GLU A 1 109 ? -12.673 19.833 25.438 1.00 79.94 109 GLU A O 1
ATOM 906 N N . LEU A 1 110 ? -13.783 17.888 25.535 1.00 69.31 110 LEU A N 1
ATOM 907 C CA . LEU A 1 110 ? -14.274 17.938 24.153 1.00 69.31 110 LEU A CA 1
ATOM 908 C C . LEU A 1 110 ? -15.327 19.035 23.936 1.00 69.31 110 LEU A C 1
ATOM 910 O O . LEU A 1 110 ? -15.395 19.626 22.855 1.00 69.31 110 LEU A O 1
ATOM 914 N N . ASN A 1 111 ? -16.165 19.297 24.942 1.00 68.19 111 ASN A N 1
ATOM 915 C CA . ASN A 1 111 ? -17.213 20.318 24.874 1.00 68.19 111 ASN A CA 1
ATOM 916 C C . ASN A 1 111 ? -16.722 21.722 25.231 1.00 68.19 111 ASN A C 1
ATOM 918 O O . ASN A 1 111 ? -17.390 22.701 24.870 1.00 68.19 111 ASN A O 1
ATOM 922 N N . ALA A 1 112 ? -15.573 21.833 25.901 1.00 67.38 112 ALA A N 1
ATOM 923 C CA . ALA A 1 112 ? -14.914 23.102 26.132 1.00 67.38 112 ALA A CA 1
ATOM 924 C C . ALA A 1 112 ? -14.715 23.815 24.778 1.00 67.38 112 ALA A C 1
ATOM 926 O O . ALA A 1 112 ? -14.388 23.176 23.774 1.00 67.38 112 ALA A O 1
ATOM 927 N N . PRO A 1 113 ? -14.918 25.142 24.696 1.00 58.41 113 PRO A N 1
ATOM 928 C CA . PRO A 1 113 ? -14.786 25.920 23.458 1.00 58.41 113 PRO A CA 1
ATOM 929 C C . PRO A 1 113 ? -13.334 26.022 22.936 1.00 58.41 113 PRO A C 1
ATOM 931 O O . PRO A 1 113 ? -12.968 26.969 22.244 1.00 58.41 113 PRO A O 1
ATOM 934 N N . THR A 1 114 ? -12.486 25.047 23.243 1.00 59.78 114 THR A N 1
ATOM 935 C CA . THR A 1 114 ? -11.084 24.959 22.864 1.00 59.78 114 THR A CA 1
ATOM 936 C C . THR A 1 114 ? -10.905 24.163 21.571 1.00 59.78 114 THR A C 1
ATOM 938 O O . THR A 1 114 ? -11.204 22.978 21.492 1.00 59.78 114 THR A O 1
ATOM 941 N N . GLN A 1 115 ? -10.370 24.852 20.558 1.00 55.06 115 GLN A N 1
ATOM 942 C CA . GLN A 1 115 ? -9.673 24.371 19.349 1.00 55.06 115 GLN A CA 1
ATOM 943 C C . GLN A 1 115 ? -10.413 23.437 18.365 1.00 55.06 115 GLN A C 1
ATOM 945 O O . GLN A 1 115 ? -10.280 23.645 17.161 1.00 55.06 115 GLN A O 1
ATOM 950 N N . PHE A 1 116 ? -11.240 22.479 18.796 1.00 52.38 116 PHE A N 1
ATOM 951 C CA . PHE A 1 116 ? -11.933 21.547 17.890 1.00 52.38 116 PHE A CA 1
ATOM 952 C C . PHE A 1 116 ? -13.094 22.200 17.136 1.00 52.38 116 PHE A C 1
ATOM 954 O O . PHE A 1 116 ? -13.187 22.072 15.914 1.00 52.38 116 PHE A O 1
ATOM 961 N N . LYS A 1 117 ? -13.934 22.984 17.827 1.00 52.19 117 LYS A N 1
ATOM 962 C CA . LYS A 1 117 ? -14.971 23.794 17.164 1.00 52.19 117 LYS A CA 1
ATOM 963 C C . LYS A 1 117 ? -14.340 24.826 16.230 1.00 52.19 117 LYS A C 1
ATOM 965 O O . LYS A 1 117 ? -14.768 24.946 15.091 1.00 52.19 117 LYS A O 1
ATOM 970 N N . VAL A 1 118 ? -13.274 25.502 16.668 1.00 56.31 118 VAL A N 1
ATOM 971 C CA . VAL A 1 118 ? -12.522 26.469 15.846 1.00 56.31 118 VAL A CA 1
ATOM 972 C C . VAL A 1 118 ? -11.912 25.801 14.611 1.00 56.31 118 VAL A C 1
ATOM 974 O O . VAL A 1 118 ? -11.934 26.398 13.544 1.00 56.31 118 VAL A O 1
ATOM 977 N N . GLY A 1 119 ? -11.425 24.560 14.715 1.00 58.09 119 GLY A N 1
ATOM 978 C CA . GLY A 1 119 ? -10.919 23.779 13.585 1.00 58.09 119 GLY A CA 1
ATOM 979 C C . GLY A 1 119 ? -12.001 23.431 12.560 1.00 58.09 119 GLY A C 1
ATOM 980 O O . GLY A 1 119 ? -11.786 23.631 11.369 1.00 58.09 119 GLY A O 1
ATOM 981 N N . ILE A 1 120 ? -13.181 22.992 13.013 1.00 60.06 120 ILE A N 1
ATOM 982 C CA . ILE A 1 120 ? -14.332 22.723 12.134 1.00 60.06 120 ILE A CA 1
ATOM 983 C C . ILE A 1 120 ? -14.815 24.020 11.477 1.00 60.06 120 ILE A C 1
ATOM 985 O O . ILE A 1 120 ? -14.938 24.073 10.256 1.00 60.06 120 ILE A O 1
ATOM 989 N N . TYR A 1 121 ? -15.005 25.092 12.254 1.00 55.00 121 TYR A N 1
ATOM 990 C CA . TYR A 1 121 ? -15.365 26.401 11.708 1.00 55.00 121 TYR A CA 1
ATOM 991 C C . TYR A 1 121 ? -14.304 26.916 10.734 1.00 55.00 121 TYR A C 1
ATOM 993 O O . TYR A 1 121 ? -14.659 27.443 9.691 1.00 55.00 121 TYR A O 1
ATOM 1001 N N . ARG A 1 122 ? -13.008 26.720 11.006 1.00 59.66 122 ARG A N 1
ATOM 1002 C CA . ARG A 1 122 ? -11.922 27.126 10.104 1.00 59.66 122 ARG A CA 1
ATOM 1003 C C . ARG A 1 122 ? -11.967 26.364 8.785 1.00 59.66 122 ARG A C 1
ATOM 1005 O O . ARG A 1 122 ? -11.812 26.993 7.746 1.00 59.66 122 ARG A O 1
ATOM 1012 N N . THR A 1 123 ? -12.182 25.050 8.804 1.00 58.78 123 THR A N 1
ATOM 1013 C CA . THR A 1 123 ? -12.306 24.264 7.568 1.00 58.78 123 THR A CA 1
ATOM 1014 C C . THR A 1 123 ? -13.539 24.691 6.773 1.00 58.78 123 THR A C 1
ATOM 1016 O O . THR A 1 123 ? -13.407 24.982 5.589 1.00 58.78 123 THR A O 1
ATOM 1019 N N . ILE A 1 124 ? -14.694 24.847 7.431 1.00 69.81 124 ILE A N 1
ATOM 1020 C CA . ILE A 1 124 ? -15.933 25.312 6.785 1.00 69.81 124 ILE A CA 1
ATOM 1021 C C . ILE A 1 124 ? -15.758 26.725 6.208 1.00 69.81 124 ILE A C 1
ATOM 1023 O O . ILE A 1 124 ? -16.158 26.980 5.079 1.00 69.81 124 ILE A O 1
ATOM 1027 N N . VAL A 1 125 ? -15.124 27.649 6.937 1.00 65.56 125 VAL A N 1
ATOM 1028 C CA . VAL A 1 125 ? -14.873 29.023 6.467 1.00 65.56 125 VAL A CA 1
ATOM 1029 C C . VAL A 1 125 ? -13.901 29.041 5.287 1.00 65.56 125 VAL A C 1
ATOM 1031 O O . VAL A 1 125 ? -14.119 29.793 4.343 1.00 65.56 125 VAL A O 1
ATOM 1034 N N .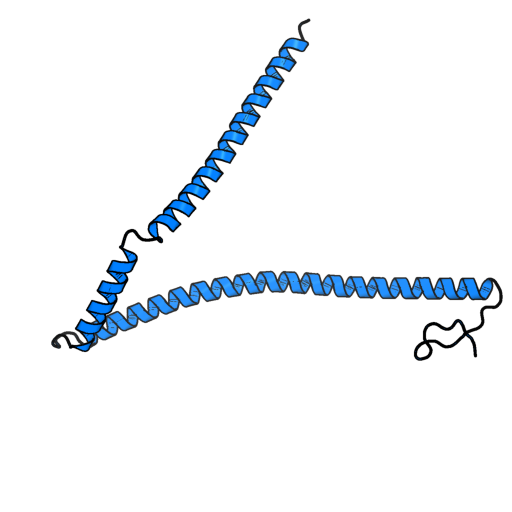 LEU A 1 126 ? -12.846 28.220 5.292 1.00 67.56 126 LEU A N 1
ATOM 1035 C CA . LEU A 1 126 ? -11.918 28.128 4.158 1.00 67.56 126 LEU A CA 1
ATOM 1036 C C . LEU A 1 126 ? -12.590 27.545 2.908 1.00 67.56 126 LEU A C 1
ATOM 1038 O O . LEU A 1 126 ? -12.337 28.024 1.802 1.00 67.56 126 LEU A O 1
ATOM 1042 N N . GLU A 1 127 ? -13.460 26.552 3.077 1.00 59.22 127 GLU A N 1
ATOM 1043 C CA . GLU A 1 127 ? -14.257 25.978 1.990 1.00 59.22 127 GLU A CA 1
ATOM 1044 C C . GLU A 1 127 ? -15.270 27.003 1.447 1.00 59.22 127 GLU A C 1
ATOM 1046 O O . GLU A 1 127 ? -15.340 27.220 0.238 1.00 59.22 127 GLU A O 1
ATOM 1051 N N . PHE A 1 128 ? -15.940 27.754 2.327 1.00 63.81 128 PHE A N 1
ATOM 1052 C CA . PHE A 1 128 ? -16.862 28.834 1.955 1.00 63.81 128 PHE A CA 1
ATOM 1053 C C . PHE A 1 128 ? -16.163 29.986 1.209 1.00 63.81 128 PHE A C 1
ATOM 1055 O O . PHE A 1 128 ? -16.639 30.439 0.170 1.00 63.81 128 PHE A O 1
ATOM 1062 N N . VAL A 1 129 ? -14.990 30.431 1.678 1.00 62.50 129 VAL A N 1
ATOM 1063 C CA . VAL A 1 129 ? -14.177 31.459 0.995 1.00 62.50 129 VAL A CA 1
ATOM 1064 C C . VAL A 1 129 ? -13.691 30.972 -0.373 1.00 62.50 129 VAL A C 1
ATOM 1066 O O . VAL A 1 129 ? -13.571 31.774 -1.300 1.00 62.50 129 VAL A O 1
ATOM 1069 N N . SER A 1 130 ? -13.410 29.676 -0.521 1.00 53.84 130 SER A N 1
ATOM 1070 C CA . SER A 1 130 ? -12.998 29.093 -1.804 1.00 53.84 130 SER A CA 1
ATOM 1071 C C . SER A 1 130 ? -14.150 29.093 -2.812 1.00 53.84 130 SER A C 1
ATOM 1073 O O . SER A 1 130 ? -13.957 29.546 -3.937 1.00 53.84 130 SER A O 1
ATOM 1075 N N . LEU A 1 131 ? -15.359 28.721 -2.382 1.00 59.00 131 LEU A N 1
ATOM 1076 C CA . LEU A 1 131 ? -16.575 28.795 -3.203 1.00 59.00 131 LEU A CA 1
ATOM 1077 C C . LEU A 1 131 ? -16.896 30.238 -3.633 1.00 59.00 131 LEU A C 1
ATOM 1079 O O . LEU A 1 131 ? -17.205 30.497 -4.793 1.00 59.00 131 LEU A O 1
ATOM 1083 N N . GLN A 1 132 ? -16.729 31.209 -2.733 1.00 48.88 132 GLN A N 1
ATOM 1084 C CA . GLN A 1 132 ? -16.996 32.617 -3.036 1.00 48.88 132 GLN A CA 1
ATOM 1085 C C . GLN A 1 132 ? -15.990 33.218 -4.043 1.00 48.88 132 GLN A C 1
ATOM 1087 O O . GLN A 1 132 ? -16.326 34.131 -4.799 1.00 48.88 132 GLN A O 1
ATOM 1092 N N . LYS A 1 133 ? -14.755 32.695 -4.102 1.00 54.31 133 LYS A N 1
ATOM 1093 C CA . LYS A 1 133 ? -13.765 33.081 -5.125 1.00 54.31 133 LYS A CA 1
ATOM 1094 C C . LYS A 1 133 ? -14.125 32.570 -6.520 1.00 54.31 133 LYS A C 1
ATOM 1096 O O . LYS A 1 133 ? -13.856 33.275 -7.494 1.00 54.31 133 LYS A O 1
ATOM 1101 N N . GLU A 1 134 ? -14.723 31.386 -6.623 1.00 53.16 134 GLU A N 1
ATOM 1102 C CA . GLU A 1 134 ? -15.186 30.841 -7.903 1.00 53.16 134 GLU A CA 1
ATOM 1103 C C . GLU A 1 134 ? -16.349 31.667 -8.466 1.00 53.16 134 GLU A C 1
ATOM 1105 O O . GLU A 1 134 ? -16.309 32.060 -9.634 1.00 53.16 134 GLU A O 1
ATOM 11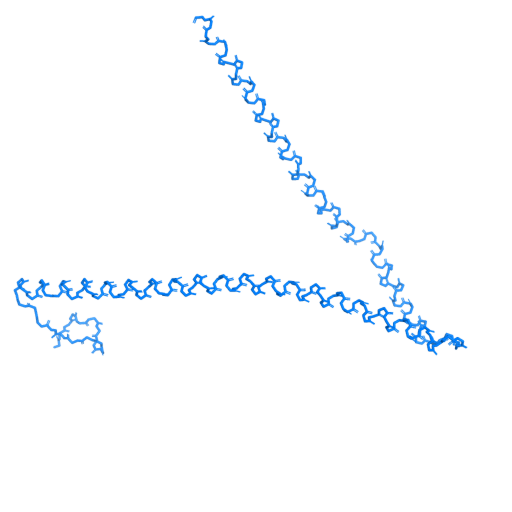10 N N . GLU A 1 135 ? -17.315 32.057 -7.627 1.00 54.69 135 GLU A N 1
ATOM 1111 C CA . GLU A 1 135 ? -18.410 32.943 -8.047 1.00 54.69 135 GLU A CA 1
ATOM 1112 C C . GLU A 1 135 ? -17.914 34.323 -8.507 1.00 54.69 135 GLU A C 1
ATOM 1114 O O . GLU A 1 135 ? -18.366 34.847 -9.528 1.00 54.69 135 GLU A O 1
ATOM 1119 N N . LEU A 1 136 ? -16.931 34.903 -7.808 1.00 53.66 136 LEU A N 1
ATOM 1120 C CA . LEU A 1 136 ? -16.321 36.175 -8.208 1.00 53.66 136 LEU A CA 1
ATOM 1121 C C . LEU A 1 136 ? -15.562 36.071 -9.538 1.00 53.66 136 LEU A C 1
ATOM 1123 O O . LEU A 1 136 ? -15.605 37.015 -10.329 1.00 53.66 136 LEU A O 1
ATOM 1127 N N . CYS A 1 137 ? -14.905 34.940 -9.822 1.00 50.03 137 CYS A N 1
ATOM 1128 C CA . CYS A 1 137 ? -14.264 34.707 -11.120 1.00 50.03 137 CYS A CA 1
ATOM 1129 C C . CYS A 1 137 ? -15.291 34.628 -12.252 1.00 50.03 137 CYS A C 1
ATOM 1131 O O . CYS A 1 137 ? -15.070 35.209 -13.313 1.00 50.03 137 CYS A O 1
ATOM 1133 N N . ILE A 1 138 ? -16.428 33.968 -12.020 1.00 60.19 138 ILE A N 1
ATOM 1134 C CA . ILE A 1 138 ? -17.513 33.874 -13.004 1.00 60.19 138 ILE A CA 1
ATOM 1135 C C . ILE A 1 138 ? -18.119 35.259 -13.260 1.00 60.19 138 ILE A C 1
ATOM 1137 O O . ILE A 1 138 ? -18.276 35.657 -14.413 1.00 60.19 138 ILE A O 1
ATOM 1141 N N . LEU A 1 139 ? -18.382 36.043 -12.211 1.00 57.81 139 LEU A N 1
ATOM 1142 C CA . LEU A 1 139 ? -18.880 37.416 -12.348 1.00 57.81 139 LEU A CA 1
ATOM 1143 C C . LEU A 1 139 ? -17.876 38.331 -13.062 1.00 57.81 139 LEU A C 1
ATOM 1145 O O . LEU A 1 139 ? -18.275 39.144 -13.899 1.00 57.81 139 LEU A O 1
ATOM 1149 N N . ALA A 1 140 ? -16.577 38.188 -12.784 1.00 57.97 140 ALA A N 1
ATOM 1150 C CA . ALA A 1 140 ? -15.528 38.919 -13.490 1.00 57.97 140 ALA A CA 1
ATOM 1151 C C . ALA A 1 140 ? -15.467 38.528 -14.974 1.00 57.97 140 ALA A C 1
ATOM 1153 O O . ALA A 1 140 ? -15.355 39.406 -15.829 1.00 57.97 140 ALA A O 1
ATOM 1154 N N . PHE A 1 141 ? -15.608 37.238 -15.289 1.00 62.94 141 PHE A N 1
ATOM 1155 C CA . PHE A 1 141 ? -15.622 36.737 -16.660 1.00 62.94 141 PHE A CA 1
ATOM 1156 C C . PHE A 1 141 ? -16.849 37.226 -17.434 1.00 62.94 141 PHE A C 1
ATOM 1158 O O . PHE A 1 141 ? -16.711 37.721 -18.549 1.00 62.94 141 PHE A O 1
ATOM 1165 N N . ILE A 1 142 ? -18.037 37.186 -16.824 1.00 64.19 142 ILE A N 1
ATOM 1166 C CA . ILE A 1 142 ? -19.269 37.721 -17.419 1.00 64.19 142 ILE A CA 1
ATOM 1167 C C . ILE A 1 142 ? -19.139 39.230 -17.642 1.00 64.19 142 ILE A C 1
ATOM 1169 O O . ILE A 1 142 ? -19.459 39.718 -18.722 1.00 64.19 142 ILE A O 1
ATOM 1173 N N . LYS A 1 143 ? -18.611 39.982 -16.669 1.00 66.19 143 LYS A N 1
ATOM 1174 C CA . LYS A 1 143 ? -18.400 41.429 -16.814 1.00 66.19 143 LYS A CA 1
ATOM 1175 C C . LYS A 1 143 ? -17.403 41.750 -17.928 1.00 66.19 143 LYS A C 1
ATOM 1177 O O . LYS A 1 143 ? -17.644 42.675 -18.700 1.00 66.19 143 LYS A O 1
ATOM 1182 N N . TYR A 1 144 ? -16.323 40.976 -18.047 1.00 62.44 144 TYR A N 1
ATOM 1183 C CA . TYR A 1 144 ? -15.349 41.120 -19.128 1.00 62.44 144 TYR A CA 1
ATOM 1184 C C . TYR A 1 144 ? -15.958 40.762 -20.487 1.00 62.44 144 TYR A C 1
ATOM 1186 O O . TYR A 1 144 ? -15.771 41.496 -21.450 1.00 62.44 144 TYR A O 1
ATOM 1194 N N . PHE A 1 145 ? -16.752 39.692 -20.564 1.00 68.25 145 PHE A N 1
ATOM 1195 C CA . PHE A 1 145 ? -17.442 39.279 -21.784 1.00 68.25 145 PHE A CA 1
ATOM 1196 C C . PHE A 1 145 ? -18.493 40.304 -22.238 1.00 68.25 145 PHE A C 1
ATOM 1198 O O . PHE A 1 145 ? -18.576 40.615 -23.426 1.00 68.25 145 PHE A O 1
ATOM 1205 N N . VAL A 1 146 ? -19.257 40.885 -21.309 1.00 67.44 146 VAL A N 1
ATOM 1206 C CA . VAL A 1 146 ? -20.226 41.954 -21.603 1.00 67.44 146 VAL A CA 1
ATOM 1207 C C . VAL A 1 146 ? -19.512 43.235 -22.043 1.00 67.44 146 VAL A C 1
ATOM 1209 O O . VAL A 1 146 ? -19.905 43.826 -23.046 1.00 67.44 146 VAL A O 1
ATOM 1212 N N . LEU A 1 147 ? -18.433 43.642 -21.363 1.00 64.25 147 LEU A N 1
ATOM 1213 C CA . LEU A 1 147 ? -17.622 44.798 -21.770 1.00 64.25 147 LEU A CA 1
ATOM 1214 C C . LEU A 1 147 ? -16.949 44.586 -23.130 1.00 64.25 147 LEU A C 1
ATOM 1216 O O . LEU A 1 147 ? -16.874 45.520 -23.927 1.00 64.25 147 LEU A O 1
ATOM 1220 N N . PHE A 1 148 ? -16.480 43.371 -23.416 1.00 66.44 148 PHE A N 1
ATOM 1221 C CA . PHE A 1 148 ? -15.909 43.015 -24.710 1.00 66.44 148 PHE A CA 1
ATOM 1222 C C . PHE A 1 148 ? -16.963 43.113 -25.820 1.00 66.44 148 PHE A C 1
ATOM 1224 O O . PHE A 1 148 ? -16.710 43.752 -26.836 1.00 66.44 148 PHE A O 1
ATOM 1231 N N . ASN A 1 149 ? -18.172 42.585 -25.604 1.00 57.47 149 ASN A N 1
ATOM 1232 C CA . ASN A 1 149 ? -19.258 42.678 -26.584 1.00 57.47 149 ASN A CA 1
ATOM 1233 C C . ASN A 1 149 ? -19.781 44.112 -26.773 1.00 57.47 149 ASN A C 1
ATOM 1235 O O . ASN A 1 149 ? -20.055 44.503 -27.904 1.00 57.47 149 ASN A O 1
ATOM 1239 N N . GLN A 1 150 ? -19.863 44.931 -25.718 1.00 59.34 150 GLN A N 1
ATOM 1240 C CA . GLN A 1 150 ? -20.250 46.342 -25.861 1.00 59.34 150 GLN A CA 1
ATOM 1241 C C . GLN A 1 150 ? -19.208 47.168 -26.631 1.00 59.34 150 GLN A C 1
ATOM 1243 O O . GLN A 1 150 ? -19.582 48.015 -27.438 1.00 59.34 150 GLN A O 1
ATOM 1248 N N . ASN A 1 151 ? -17.912 46.899 -26.441 1.00 54.22 151 ASN A N 1
ATOM 1249 C CA . ASN A 1 151 ? -16.852 47.562 -27.210 1.00 54.22 151 ASN A CA 1
ATOM 1250 C C . ASN A 1 151 ? -16.738 47.041 -28.651 1.00 54.22 151 ASN A C 1
ATOM 1252 O O . ASN A 1 151 ? -16.288 47.779 -29.526 1.00 54.22 151 ASN A O 1
ATOM 1256 N N . PHE A 1 152 ? -17.145 45.796 -28.913 1.00 51.84 152 PHE A N 1
ATOM 1257 C CA . PHE A 1 152 ? -17.174 45.241 -30.267 1.00 51.84 152 PHE A CA 1
ATOM 1258 C C . PHE A 1 152 ? -18.370 45.771 -31.075 1.00 51.84 152 PHE A C 1
ATOM 1260 O O . PHE A 1 152 ? -18.217 46.075 -32.254 1.00 51.84 152 PHE A O 1
ATOM 1267 N N . PHE A 1 153 ? -19.530 45.980 -30.439 1.00 45.66 153 PHE A N 1
ATOM 1268 C CA . PHE A 1 153 ? -20.709 46.556 -31.099 1.00 45.66 153 PHE A CA 1
ATOM 1269 C C . PHE A 1 153 ? -20.533 48.049 -31.433 1.00 45.66 153 PHE A C 1
ATOM 1271 O O . PHE A 1 153 ? -21.018 48.512 -32.456 1.00 45.66 153 PHE A O 1
ATOM 1278 N N . PHE A 1 154 ? -19.746 48.796 -30.649 1.00 48.28 154 PHE A N 1
ATOM 1279 C CA . PHE A 1 154 ? -19.436 50.206 -30.941 1.00 48.28 154 PHE A CA 1
ATOM 1280 C C . PHE A 1 154 ? -18.418 50.429 -32.071 1.00 48.28 154 PHE A C 1
ATOM 1282 O O . PHE A 1 154 ? -18.149 51.575 -32.424 1.00 48.28 154 PHE A O 1
ATOM 1289 N N . LYS A 1 155 ? -17.827 49.365 -32.632 1.00 46.50 155 LYS A N 1
ATOM 1290 C CA . LYS A 1 155 ? -16.803 49.469 -33.686 1.00 46.50 155 LYS A CA 1
ATOM 1291 C C . LYS A 1 155 ? -17.270 48.986 -35.060 1.00 46.50 155 LYS A C 1
ATOM 1293 O O . LYS A 1 155 ? -16.470 48.979 -35.988 1.00 46.50 155 LYS A O 1
ATOM 1298 N N . VAL A 1 156 ? -18.538 48.587 -35.179 1.00 48.84 156 VAL A N 1
ATOM 1299 C CA . VAL A 1 156 ? -19.156 48.170 -36.450 1.00 48.84 156 VAL A CA 1
ATOM 1300 C C . VAL A 1 156 ? -20.053 49.269 -37.053 1.00 48.84 156 VAL A C 1
ATOM 1302 O O . VAL A 1 156 ? -20.332 49.205 -38.242 1.00 48.84 156 VAL A O 1
ATOM 1305 N N . ASP A 1 157 ? -20.391 50.327 -36.302 1.00 48.62 157 ASP A N 1
ATOM 1306 C CA . ASP A 1 157 ? -21.222 51.456 -36.771 1.00 48.62 157 ASP A CA 1
ATOM 1307 C C . ASP A 1 157 ? -20.495 52.828 -36.745 1.00 48.62 157 ASP A C 1
ATOM 1309 O O . ASP A 1 157 ? -21.018 53.810 -36.211 1.00 48.62 157 ASP A O 1
ATOM 1313 N N . SER A 1 158 ? -19.279 52.923 -37.307 1.00 42.84 158 SER A N 1
ATOM 1314 C CA . SER A 1 158 ? -18.632 54.203 -37.688 1.00 42.84 158 SER A CA 1
ATOM 1315 C C . SER A 1 158 ? -17.557 53.998 -38.752 1.00 42.84 158 SER A C 1
ATOM 1317 O O . SER A 1 158 ? -16.670 53.144 -38.516 1.00 42.84 158 SER A O 1
#